Protein AF-A0A9D7CE54-F1 (afdb_monomer_lite)

Sequence (173 aa):
MVVRVLAENGDPVSGTVVSWTLASGAAGTLAASTSTTDAGGQASMELTAGTIASSITISASTGSLVGVTFTQTVTAGAASALAKFSGDGIAALVATGVQAVVRSVDAYGNPVPGVTVNWAVGANGGTLSATTSTSDAAGLARVTLTLGTTPGVYTVRATSGTFAPVIFSITAI

pLDDT: mean 94.47, std 6.55, range [55.56, 98.81]

Radius of gyration: 25.6 Å; chains: 1; bounding box: 52×21×74 Å

Foldseek 3Di:
DKDADADPVRQGDFFFKKAKDWPDDPFWDKPDRIFTAHNRRMTDIDIDTHQEFDKIKMWIDTDPDDIDIDIDTDDFDDFDAKAFDDQAPAEDAAQDKTKTKIFTHHPSRQGDWFFKKAKDKDDQDFDKPDRIFTQDPRRMTMIIGGHHNDFDWIKMWIDGDPHDIDIGIYTHD

Secondary structure (DSSP, 8-state):
-EEE-B-TTS-B--SPEEEEEEEE-TTEEES-SEEE--TTSEEE--EEE-SS-EEEEEEEE-TTSPPEEEEEEEPP-SEEEEEEEESSSEEE-TT-EEEEEEEEEETTS-B-TT-EEEEEE-TT--EES-SEEE--TTSEEEEEEEP-SS-EEEEEEEE-TTSPPEEEEEEE-

Structure (mmCIF, N/CA/C/O backbone):
data_AF-A0A9D7CE54-F1
#
_entry.id   AF-A0A9D7CE54-F1
#
loop_
_atom_site.group_PDB
_atom_site.id
_atom_site.type_symbol
_atom_site.label_atom_id
_atom_site.label_alt_id
_atom_site.label_comp_id
_atom_site.label_asym_id
_atom_site.label_entity_id
_atom_site.label_seq_id
_atom_site.pdbx_PDB_ins_code
_atom_site.Cartn_x
_atom_site.Cartn_y
_atom_site.Cartn_z
_atom_site.occupancy
_atom_site.B_iso_or_equiv
_atom_site.auth_seq_id
_atom_site.auth_comp_id
_atom_site.auth_asym_id
_atom_site.auth_atom_id
_atom_site.pdbx_PDB_model_num
ATOM 1 N N . MET A 1 1 ? -16.680 -3.687 20.070 1.00 92.00 1 MET A N 1
ATOM 2 C CA . MET A 1 1 ? -15.809 -3.612 21.268 1.00 92.00 1 MET A CA 1
ATOM 3 C C . MET A 1 1 ? -16.675 -3.644 22.516 1.00 92.00 1 MET A C 1
ATOM 5 O O . MET A 1 1 ? -17.825 -3.228 22.432 1.00 92.00 1 MET A O 1
ATOM 9 N N . VAL A 1 2 ? -16.167 -4.171 23.632 1.00 95.94 2 VAL A N 1
ATOM 10 C CA . VAL A 1 2 ? -16.936 -4.343 24.877 1.00 95.94 2 VAL A CA 1
ATOM 11 C C . VAL A 1 2 ? -16.048 -3.999 26.069 1.00 95.94 2 VAL A C 1
ATOM 13 O O . VAL A 1 2 ? -14.891 -4.414 26.107 1.00 95.94 2 VAL A O 1
ATOM 16 N N . VAL A 1 3 ? -16.590 -3.256 27.032 1.00 96.44 3 VAL A N 1
ATOM 17 C CA . VAL A 1 3 ? -15.989 -3.033 28.355 1.00 96.44 3 VAL A CA 1
ATOM 18 C C . VAL A 1 3 ? -16.899 -3.594 29.437 1.00 96.44 3 VAL A C 1
ATOM 20 O O . VAL A 1 3 ? -18.107 -3.701 29.234 1.00 96.44 3 VAL A O 1
ATOM 23 N N . ARG A 1 4 ? -16.329 -3.915 30.599 1.00 95.94 4 ARG A N 1
ATOM 24 C CA . ARG A 1 4 ? -17.081 -4.312 31.791 1.00 95.94 4 ARG A CA 1
ATOM 25 C C . ARG A 1 4 ? -16.745 -3.377 32.946 1.00 95.94 4 ARG A C 1
ATOM 27 O O . ARG A 1 4 ? -15.571 -3.165 33.232 1.00 95.94 4 ARG A O 1
ATOM 34 N N . VAL A 1 5 ? -17.771 -2.839 33.596 1.00 95.75 5 VAL A N 1
ATOM 35 C CA . VAL A 1 5 ? -17.654 -1.984 34.779 1.00 95.75 5 VAL A CA 1
ATOM 36 C C . VAL A 1 5 ? -17.935 -2.827 36.015 1.00 95.75 5 VAL A C 1
ATOM 38 O O . VAL A 1 5 ? -18.983 -3.469 36.114 1.00 95.75 5 VAL A O 1
ATOM 41 N N . LEU A 1 6 ? -16.981 -2.830 36.942 1.00 94.44 6 LEU A N 1
ATOM 42 C CA . LEU A 1 6 ? -17.064 -3.537 38.215 1.00 94.44 6 LEU A CA 1
ATOM 43 C C . LEU A 1 6 ? -16.978 -2.535 39.368 1.00 94.44 6 LEU A C 1
ATOM 45 O O . LEU A 1 6 ? -16.288 -1.520 39.262 1.00 94.44 6 LEU A O 1
ATOM 49 N N . ALA A 1 7 ? -17.666 -2.836 40.461 1.00 92.31 7 ALA A N 1
ATOM 50 C CA . ALA A 1 7 ? -17.486 -2.167 41.738 1.00 92.31 7 ALA A CA 1
ATOM 51 C C . ALA A 1 7 ? -16.177 -2.630 42.404 1.00 92.31 7 ALA A C 1
ATOM 53 O O . ALA A 1 7 ? -15.540 -3.590 41.966 1.00 92.31 7 ALA A O 1
ATOM 54 N N . GLU A 1 8 ? -15.779 -1.963 43.489 1.00 92.31 8 GLU A N 1
ATOM 55 C CA . GLU A 1 8 ? -14.555 -2.296 44.238 1.00 92.31 8 GLU A CA 1
ATOM 56 C C . GLU A 1 8 ? -14.553 -3.743 44.758 1.00 92.31 8 GLU A C 1
ATOM 58 O O . GLU A 1 8 ? -13.516 -4.399 44.785 1.00 92.31 8 GLU A O 1
ATOM 63 N N . ASN A 1 9 ? -15.729 -4.273 45.100 1.00 93.00 9 ASN A N 1
ATOM 64 C CA . ASN A 1 9 ? -15.909 -5.655 45.543 1.00 93.00 9 ASN A CA 1
ATOM 65 C C . ASN A 1 9 ? -15.936 -6.683 44.390 1.00 93.00 9 ASN A C 1
ATOM 67 O O . ASN A 1 9 ? -16.104 -7.874 44.644 1.00 93.00 9 ASN A O 1
ATOM 71 N N . GLY A 1 10 ? -15.772 -6.243 43.137 1.00 92.69 10 GLY A N 1
ATOM 72 C CA . GLY A 1 10 ? -15.781 -7.089 41.943 1.00 92.69 10 GLY A CA 1
ATOM 73 C C . GLY A 1 10 ? -17.166 -7.358 41.343 1.00 92.69 10 GLY A C 1
ATOM 74 O O . GLY A 1 10 ? -17.244 -8.031 40.311 1.00 92.69 10 GLY A O 1
ATOM 75 N N . ASP A 1 11 ? -18.243 -6.826 41.928 1.00 96.06 11 ASP A N 1
ATOM 76 C CA . ASP A 1 11 ? -19.601 -7.005 41.407 1.00 96.06 11 ASP A CA 1
ATOM 77 C C . ASP A 1 11 ? -19.840 -6.165 40.140 1.00 96.06 11 ASP A C 1
ATOM 79 O O . ASP A 1 11 ? -19.319 -5.054 40.022 1.00 96.06 11 ASP A O 1
ATOM 83 N N . PRO A 1 12 ? -20.638 -6.648 39.171 1.00 96.69 12 PRO A N 1
ATOM 84 C CA . PRO A 1 12 ? -20.975 -5.876 37.981 1.00 96.69 12 PRO A CA 1
ATOM 85 C C . PRO A 1 12 ? -21.848 -4.659 38.306 1.00 96.69 12 PRO A C 1
ATOM 87 O O . PRO A 1 12 ? -22.833 -4.761 39.034 1.00 96.69 12 PRO A O 1
ATOM 90 N N . VAL A 1 13 ? -21.534 -3.515 37.693 1.00 96.25 13 VAL A N 1
ATOM 91 C CA . VAL A 1 13 ? -22.327 -2.286 37.848 1.00 96.25 13 VAL A CA 1
ATOM 92 C C . VAL A 1 13 ? -23.202 -2.069 36.616 1.00 96.25 13 VAL A C 1
ATOM 94 O O . VAL A 1 13 ? -22.710 -1.710 35.545 1.00 96.25 13 VAL A O 1
ATOM 97 N N . SER A 1 14 ? -24.511 -2.255 36.773 1.00 97.19 14 SER A N 1
ATOM 98 C CA . SER A 1 14 ? -25.523 -2.014 35.734 1.00 97.19 14 SER A CA 1
ATOM 99 C C . SER A 1 14 ? -25.945 -0.542 35.671 1.00 97.19 14 SER A C 1
ATOM 101 O O . SER A 1 14 ? -25.891 0.170 36.672 1.00 97.19 14 SER A O 1
ATOM 103 N N . GLY A 1 15 ? -26.423 -0.082 34.512 1.00 95.88 15 GLY A N 1
ATOM 104 C CA . GLY A 1 15 ? -27.008 1.257 34.353 1.00 95.88 15 GLY A CA 1
ATOM 105 C C . GLY A 1 15 ? -25.995 2.407 34.286 1.00 95.88 15 GLY A C 1
ATOM 106 O O . GLY A 1 15 ? -26.388 3.571 34.265 1.00 95.88 15 GLY A O 1
ATOM 107 N N . THR A 1 16 ? -24.698 2.106 34.230 1.00 96.19 16 THR A N 1
ATOM 108 C CA . THR A 1 16 ? -23.628 3.105 34.145 1.00 96.19 16 THR A CA 1
ATOM 109 C C . THR A 1 16 ? -23.395 3.518 32.694 1.00 96.19 16 THR A C 1
ATOM 111 O O . THR A 1 16 ? -23.262 2.667 31.817 1.00 96.19 16 THR A O 1
ATOM 114 N N . VAL A 1 17 ? -23.319 4.825 32.428 1.00 97.50 17 VAL A N 1
ATOM 115 C CA . VAL A 1 17 ? -23.005 5.348 31.089 1.00 97.50 17 VAL A CA 1
ATOM 116 C C . VAL A 1 17 ? -21.502 5.269 30.842 1.00 97.50 17 VAL A C 1
ATOM 118 O O . VAL A 1 17 ? -20.704 5.835 31.591 1.00 97.50 17 VAL A O 1
ATOM 121 N N . VAL A 1 18 ? -21.124 4.596 29.761 1.00 97.75 18 VAL A N 1
ATOM 122 C CA . VAL A 1 18 ? -19.765 4.582 29.219 1.00 97.75 18 VAL A CA 1
ATOM 123 C C . VAL A 1 18 ? -19.710 5.525 28.026 1.00 97.75 18 VAL A C 1
ATOM 125 O O . VAL A 1 18 ? -20.514 5.407 27.101 1.00 97.75 18 VAL A O 1
ATOM 128 N N . SER A 1 19 ? -18.755 6.449 28.053 1.00 96.38 19 SER A N 1
ATOM 129 C CA . SER A 1 19 ? -18.436 7.366 26.963 1.00 96.38 19 SER A CA 1
ATOM 130 C C . SER A 1 19 ? -17.356 6.767 26.074 1.00 96.38 19 SER A C 1
ATOM 132 O O . SER A 1 19 ? -16.342 6.277 26.571 1.00 96.38 19 SER A O 1
ATOM 134 N N . TRP A 1 20 ? -17.556 6.851 24.763 1.00 95.62 20 TRP A N 1
ATOM 135 C CA . TRP A 1 20 ? -16.644 6.350 23.743 1.00 95.62 20 TRP A CA 1
ATOM 136 C C . TRP A 1 20 ? -16.126 7.512 22.910 1.00 95.62 20 TRP A C 1
ATOM 138 O O . TRP A 1 20 ? -16.905 8.305 22.379 1.00 95.62 20 TRP A O 1
ATOM 148 N N . THR A 1 21 ? -14.809 7.617 22.775 1.00 92.44 21 THR A N 1
ATOM 149 C CA . THR A 1 21 ? -14.180 8.665 21.970 1.00 92.44 21 THR A CA 1
ATOM 150 C C . THR A 1 21 ? -13.225 8.070 20.952 1.00 92.44 21 THR A C 1
ATOM 152 O O . THR A 1 21 ? -12.456 7.156 21.240 1.00 92.44 21 THR A O 1
ATOM 155 N N . LEU A 1 22 ? -13.284 8.600 19.734 1.00 89.38 22 LEU A N 1
ATOM 156 C CA . LEU A 1 22 ? -12.358 8.273 18.660 1.00 89.38 22 LEU A CA 1
ATOM 157 C C . LEU A 1 22 ? -11.180 9.251 18.743 1.00 89.38 22 LEU A C 1
ATOM 159 O O . LEU A 1 22 ? -11.352 10.441 18.493 1.00 89.38 22 LEU A O 1
ATOM 163 N N . ALA A 1 23 ? -10.000 8.776 19.141 1.00 73.56 23 ALA A N 1
ATOM 164 C CA . ALA A 1 23 ? -8.878 9.653 19.480 1.00 73.56 23 ALA A CA 1
ATOM 165 C C . ALA A 1 23 ? -8.113 10.189 18.253 1.00 73.56 23 ALA A C 1
ATOM 167 O O . ALA A 1 23 ? -7.393 11.174 18.378 1.00 73.56 23 ALA A O 1
ATOM 168 N N . SER A 1 24 ? -8.240 9.567 17.074 1.00 64.12 24 SER A N 1
ATOM 169 C CA . SER A 1 24 ? -7.751 10.101 15.788 1.00 64.12 24 SER A CA 1
ATOM 170 C C . SER A 1 24 ? -8.105 9.185 14.606 1.00 64.12 24 SER A C 1
ATOM 172 O O . SER A 1 24 ? -8.321 7.986 14.784 1.00 64.12 24 SER A O 1
ATOM 174 N N . GLY A 1 25 ? -8.103 9.770 13.400 1.00 55.56 25 GLY A N 1
ATOM 175 C CA . GLY A 1 25 ? -8.098 9.072 12.109 1.00 55.56 25 GLY A CA 1
ATOM 176 C C . GLY A 1 25 ? -9.414 9.187 11.338 1.00 55.56 25 GLY A C 1
ATOM 177 O O . GLY A 1 25 ? -10.475 8.861 11.858 1.00 55.56 25 GLY A O 1
ATOM 178 N N . ALA A 1 26 ? -9.350 9.597 10.067 1.00 56.62 26 ALA A N 1
ATOM 179 C CA . ALA A 1 26 ? -10.476 9.643 9.119 1.00 56.62 26 ALA A CA 1
ATOM 180 C C . ALA A 1 26 ? -10.986 8.240 8.700 1.00 56.62 26 ALA A C 1
ATOM 182 O O . ALA A 1 26 ? -11.443 8.035 7.579 1.00 56.62 26 ALA A O 1
ATOM 183 N N . ALA A 1 27 ? -10.854 7.253 9.584 1.00 67.12 27 ALA A N 1
ATOM 184 C CA . ALA A 1 27 ? -10.903 5.836 9.261 1.00 67.12 27 ALA A CA 1
ATOM 185 C C . ALA A 1 27 ? -12.035 5.092 9.978 1.00 67.12 27 ALA A C 1
ATOM 187 O O . ALA A 1 27 ? -12.069 3.868 9.946 1.00 67.12 27 ALA A O 1
ATOM 188 N N . GLY A 1 28 ? -12.995 5.778 10.597 1.00 81.06 28 GLY A N 1
ATOM 189 C CA . GLY A 1 28 ? -14.183 5.096 11.100 1.00 81.06 28 GLY A CA 1
ATOM 190 C C . GLY A 1 28 ? -15.207 5.993 11.773 1.00 81.06 28 GLY A C 1
ATOM 191 O O . GLY A 1 28 ? -14.977 7.176 12.007 1.00 81.06 28 GLY A O 1
ATOM 192 N N . THR A 1 29 ? -16.367 5.419 12.068 1.00 90.25 29 THR A N 1
ATOM 193 C CA . THR A 1 29 ? -17.474 6.080 12.766 1.00 90.25 29 THR A CA 1
ATOM 194 C C . THR A 1 29 ? -18.000 5.151 13.851 1.00 90.25 29 THR A C 1
ATOM 196 O O . THR A 1 29 ? -18.246 3.971 13.598 1.00 90.25 29 THR A O 1
ATOM 199 N N . LEU A 1 30 ? -18.136 5.673 15.071 1.00 92.69 30 LEU A N 1
ATOM 200 C CA . LEU A 1 30 ? -18.781 4.953 16.167 1.00 92.69 30 LEU A CA 1
ATOM 201 C C . LEU A 1 30 ? -20.299 5.007 15.978 1.00 92.69 30 LEU A C 1
ATOM 203 O O . LEU A 1 30 ? -20.828 6.058 15.619 1.00 92.69 30 LEU A O 1
ATOM 207 N N . ALA A 1 31 ? -20.995 3.902 16.248 1.00 94.81 31 ALA A N 1
ATOM 208 C CA . ALA A 1 31 ? -22.455 3.848 16.140 1.00 94.81 31 ALA A CA 1
ATOM 209 C C . ALA A 1 31 ? -23.156 4.839 17.092 1.00 94.81 31 ALA A C 1
ATOM 211 O O . ALA A 1 31 ? -24.213 5.374 16.767 1.00 94.81 31 ALA A O 1
ATOM 212 N N . ALA A 1 32 ? -22.543 5.114 18.246 1.00 93.50 32 ALA A N 1
ATOM 213 C CA . ALA A 1 32 ? -22.916 6.191 19.156 1.00 93.50 32 ALA A CA 1
ATOM 214 C C . ALA A 1 32 ? -21.688 6.672 19.953 1.00 93.50 32 ALA A C 1
ATOM 216 O O . ALA A 1 32 ? -20.642 6.026 19.969 1.00 93.50 32 ALA A O 1
ATOM 217 N N . SER A 1 33 ? -21.802 7.812 20.635 1.00 93.44 33 SER A N 1
ATOM 218 C CA . SER A 1 33 ? -20.753 8.320 21.534 1.00 93.44 33 SER A CA 1
ATOM 219 C C . SER A 1 33 ? -20.854 7.763 22.956 1.00 93.44 33 SER A C 1
ATOM 221 O O . SER A 1 33 ? -19.946 7.962 23.761 1.00 93.44 33 SER A O 1
ATOM 223 N N . THR A 1 34 ? -21.941 7.062 23.286 1.00 96.44 34 THR A N 1
ATOM 224 C CA . THR A 1 34 ? -22.174 6.473 24.607 1.00 96.44 34 THR A CA 1
ATOM 225 C C . THR A 1 34 ? -22.908 5.137 24.505 1.00 96.44 34 THR A C 1
ATOM 227 O O . THR A 1 34 ? -23.589 4.854 23.521 1.00 96.44 34 THR A O 1
ATOM 230 N N . SER A 1 35 ? -22.777 4.311 25.542 1.00 97.75 35 SER A N 1
ATOM 231 C CA . SER A 1 35 ? -23.603 3.119 25.764 1.00 97.75 35 SER A CA 1
ATOM 232 C C . SER A 1 35 ? -23.773 2.878 27.263 1.00 97.75 35 SER A C 1
ATOM 234 O O . SER A 1 35 ? -22.867 3.190 28.035 1.00 97.75 35 SER A O 1
ATOM 236 N N . THR A 1 36 ? -24.880 2.271 27.680 1.00 97.75 36 THR A N 1
ATOM 237 C CA . THR A 1 36 ? -25.145 1.972 29.097 1.00 97.75 36 THR A CA 1
ATOM 238 C C . THR A 1 36 ? -24.812 0.518 29.424 1.00 97.75 36 THR A C 1
ATOM 240 O O . THR A 1 36 ? -25.054 -0.360 28.598 1.00 97.75 36 THR A O 1
ATOM 243 N N . THR A 1 37 ? -24.263 0.258 30.615 1.00 97.56 37 THR A N 1
ATOM 244 C CA . THR A 1 37 ? -23.959 -1.105 31.062 1.00 97.56 37 THR A CA 1
ATOM 245 C C . THR 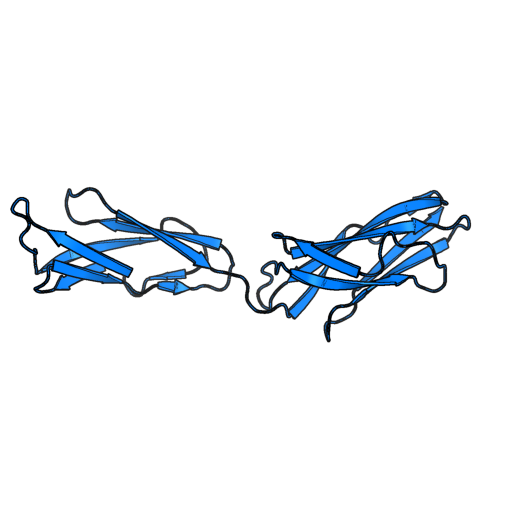A 1 37 ? -25.218 -1.933 31.323 1.00 97.56 37 THR A C 1
ATOM 247 O O . THR A 1 37 ? -26.183 -1.450 31.922 1.00 97.56 37 THR A O 1
ATOM 250 N N . ASP A 1 38 ? -25.191 -3.193 30.894 1.00 97.31 38 ASP A N 1
ATOM 251 C CA . ASP A 1 38 ? -26.227 -4.189 31.170 1.00 97.31 38 ASP A CA 1
ATOM 252 C C . ASP A 1 38 ? -26.128 -4.778 32.595 1.00 97.31 38 ASP A C 1
ATOM 254 O O . ASP A 1 38 ? -25.276 -4.389 33.398 1.00 97.31 38 ASP A O 1
ATOM 258 N N . ALA A 1 39 ? -26.983 -5.759 32.911 1.00 97.06 39 ALA A N 1
ATOM 259 C CA . ALA A 1 39 ? -26.991 -6.449 34.207 1.00 97.06 39 ALA A CA 1
ATOM 260 C C . ALA A 1 39 ? -25.674 -7.195 34.525 1.00 97.06 39 ALA A C 1
ATOM 262 O O . ALA A 1 39 ? -25.375 -7.454 35.688 1.00 97.06 39 ALA A O 1
ATOM 263 N N . GLY A 1 40 ? -24.874 -7.531 33.508 1.00 96.81 40 GLY A N 1
ATOM 264 C CA . GLY A 1 40 ? -23.534 -8.105 33.647 1.00 96.81 40 GLY A CA 1
ATOM 265 C C . GLY A 1 40 ? -22.426 -7.054 33.788 1.00 96.81 40 GLY A C 1
ATOM 266 O O . GLY A 1 40 ? -21.243 -7.416 33.865 1.00 96.81 40 GLY A O 1
ATOM 267 N N . GLY A 1 41 ? -22.789 -5.769 33.832 1.00 96.75 41 GLY A N 1
ATOM 268 C CA . GLY A 1 41 ? -21.879 -4.632 33.874 1.00 96.75 41 GLY A CA 1
ATOM 269 C C . GLY A 1 41 ? -21.230 -4.332 32.526 1.00 96.75 41 GLY A C 1
ATOM 270 O O . GLY A 1 41 ? -20.236 -3.610 32.493 1.00 96.75 41 GLY A O 1
ATOM 271 N N . GLN A 1 42 ? -21.722 -4.897 31.419 1.00 97.88 42 GLN A N 1
ATOM 272 C CA . GLN A 1 42 ? -21.091 -4.773 30.108 1.00 97.88 42 GLN A CA 1
ATOM 273 C C . GLN A 1 42 ? -21.702 -3.647 29.285 1.00 97.88 42 GLN A C 1
ATOM 275 O O . GLN A 1 42 ? -22.916 -3.527 29.168 1.00 97.88 42 GLN A O 1
ATOM 280 N N . ALA A 1 43 ? -20.841 -2.847 28.671 1.00 97.62 43 ALA A N 1
ATOM 281 C CA . ALA A 1 43 ? -21.200 -1.817 27.711 1.00 97.62 43 ALA A CA 1
ATOM 282 C C . ALA A 1 43 ? -20.477 -2.110 26.395 1.00 97.62 43 ALA A C 1
ATOM 284 O O . ALA A 1 43 ? -19.282 -2.420 26.390 1.00 97.62 43 ALA A O 1
ATOM 285 N N . SER A 1 44 ? -21.194 -2.027 25.277 1.00 96.56 44 SER A N 1
ATOM 286 C CA . SER A 1 44 ? -20.660 -2.363 23.958 1.00 96.56 44 SER A CA 1
ATOM 287 C C . SER A 1 44 ? -20.783 -1.201 22.982 1.00 96.56 44 SER A C 1
ATOM 289 O O . SER A 1 44 ? -21.682 -0.369 23.083 1.00 96.56 44 SER A O 1
ATOM 291 N N . MET A 1 45 ? -19.848 -1.155 22.038 1.00 96.00 45 MET A N 1
ATOM 292 C CA . MET A 1 45 ? -19.827 -0.170 20.967 1.00 96.00 45 MET A CA 1
ATOM 293 C C . MET A 1 45 ? -19.432 -0.816 19.644 1.00 96.00 45 MET A C 1
ATOM 295 O O . MET A 1 45 ? -18.513 -1.642 19.575 1.00 96.00 45 MET A O 1
ATOM 299 N N . GLU A 1 46 ? -20.116 -0.415 18.582 1.00 95.12 46 GLU A N 1
ATOM 300 C CA . GLU A 1 46 ? -19.792 -0.800 17.217 1.00 95.12 46 GLU A CA 1
ATOM 301 C C . GLU A 1 46 ? -19.000 0.315 16.526 1.00 95.12 46 GLU A C 1
ATOM 303 O O . GLU A 1 46 ? -19.291 1.503 16.679 1.00 95.12 46 GLU A O 1
ATOM 308 N N . LEU A 1 47 ? -17.975 -0.085 15.774 1.00 92.38 47 LEU A N 1
ATOM 309 C CA . LEU A 1 47 ? -17.174 0.791 14.929 1.00 92.38 47 LEU A CA 1
ATOM 310 C C . LEU A 1 47 ? -17.390 0.366 13.483 1.00 92.38 47 LEU A C 1
ATOM 312 O O . LEU A 1 47 ? -17.043 -0.753 13.112 1.00 92.38 47 LEU A O 1
ATOM 316 N N . THR A 1 48 ? -17.890 1.282 12.664 1.00 91.75 48 THR A N 1
ATOM 317 C CA . THR A 1 48 ? -17.855 1.133 11.210 1.00 91.75 48 THR A CA 1
ATOM 318 C C . THR A 1 48 ? -16.500 1.619 10.712 1.00 91.75 48 THR A C 1
ATOM 320 O O . THR A 1 48 ? -16.130 2.767 10.963 1.00 91.75 48 THR A O 1
ATOM 323 N N . ALA A 1 49 ? -15.748 0.751 10.032 1.00 88.38 49 ALA A N 1
ATOM 324 C CA . ALA A 1 49 ? -14.487 1.131 9.402 1.00 88.38 49 ALA A CA 1
ATOM 325 C C . ALA A 1 49 ? -14.735 2.092 8.227 1.00 88.38 49 ALA A C 1
ATOM 327 O O . ALA A 1 49 ? -15.691 1.945 7.469 1.00 88.38 49 ALA A O 1
ATOM 328 N N . GLY A 1 50 ? -13.865 3.083 8.092 1.00 88.25 50 GLY A N 1
ATOM 329 C CA . GLY A 1 50 ? -13.818 4.014 6.975 1.00 88.25 50 GLY A CA 1
ATOM 330 C C . GLY A 1 50 ? -12.998 3.460 5.814 1.00 88.25 50 GLY A C 1
ATOM 331 O O . GLY A 1 50 ? -12.561 2.312 5.818 1.00 88.25 50 GLY A O 1
ATOM 332 N N . THR A 1 51 ? -12.771 4.304 4.812 1.00 89.44 51 THR A N 1
ATOM 333 C CA . THR A 1 51 ? -12.113 3.903 3.560 1.00 89.44 51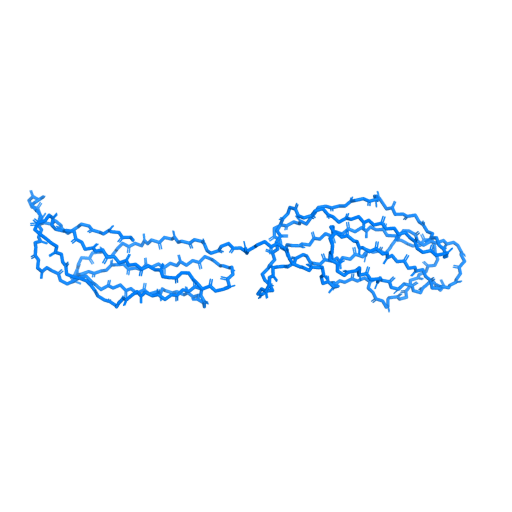 THR A CA 1
ATOM 334 C C . THR A 1 51 ? -10.615 4.171 3.538 1.00 89.44 51 THR A C 1
ATOM 336 O O . THR A 1 51 ? -9.971 3.806 2.565 1.00 89.44 51 THR A O 1
ATOM 339 N N . ILE A 1 52 ? -10.052 4.829 4.554 1.00 88.88 52 ILE A N 1
ATOM 340 C CA . ILE A 1 52 ? -8.620 5.134 4.623 1.00 88.88 52 ILE A CA 1
ATOM 341 C C . ILE A 1 52 ? -7.932 4.116 5.525 1.00 88.88 52 ILE A C 1
ATOM 343 O O . ILE A 1 52 ? -8.290 3.979 6.694 1.00 88.88 52 ILE A O 1
ATOM 347 N N . ALA A 1 53 ? -6.926 3.428 4.990 1.00 87.81 53 ALA A N 1
ATOM 348 C CA . ALA A 1 53 ? -6.122 2.488 5.754 1.00 87.81 53 ALA A CA 1
ATOM 349 C C . ALA A 1 53 ? -5.308 3.239 6.820 1.00 87.81 53 ALA A C 1
ATOM 351 O O . ALA A 1 53 ? -4.428 4.044 6.502 1.00 87.81 53 ALA A O 1
ATOM 352 N N . SER A 1 54 ? -5.603 2.988 8.095 1.00 87.62 54 SER A N 1
ATOM 353 C CA . SER A 1 54 ? -4.896 3.585 9.228 1.00 87.62 54 SER A CA 1
ATOM 354 C C . SER A 1 54 ? -5.096 2.781 10.513 1.00 87.62 54 SER A C 1
ATOM 356 O O . SER A 1 54 ? -5.977 1.925 10.612 1.00 87.62 54 SER A O 1
ATOM 358 N N . SER A 1 55 ? -4.294 3.092 11.533 1.00 88.19 55 SER A N 1
ATOM 359 C CA . SER A 1 55 ? -4.604 2.695 12.908 1.00 88.19 55 SER A CA 1
ATOM 360 C C . SER A 1 55 ? -5.641 3.647 13.505 1.00 88.19 55 SER A C 1
ATOM 362 O O . SER A 1 55 ? -5.651 4.837 13.182 1.00 88.19 55 SER A O 1
ATOM 364 N N . ILE A 1 56 ? -6.508 3.118 14.359 1.00 89.25 56 ILE A N 1
ATOM 365 C CA . ILE A 1 56 ? -7.561 3.831 15.074 1.00 89.25 56 ILE A CA 1
ATOM 366 C C . ILE A 1 56 ? -7.429 3.495 16.549 1.00 89.25 56 ILE A C 1
ATOM 368 O O . ILE A 1 56 ? -7.366 2.321 16.914 1.00 89.25 56 ILE A O 1
ATOM 372 N N . THR A 1 57 ? -7.476 4.524 17.389 1.00 91.38 57 THR A N 1
ATOM 373 C CA . THR A 1 57 ? -7.565 4.360 18.840 1.00 91.38 57 THR A CA 1
ATOM 374 C C . THR A 1 57 ? -8.929 4.833 19.322 1.00 91.38 57 THR A C 1
ATOM 376 O O . THR A 1 57 ? -9.329 5.968 19.051 1.00 91.38 57 THR A O 1
ATOM 379 N N . ILE A 1 58 ? -9.629 3.968 20.051 1.00 92.62 58 ILE A N 1
ATOM 380 C CA . ILE A 1 58 ? -10.898 4.268 20.709 1.00 92.62 58 ILE A CA 1
ATOM 381 C C . ILE A 1 58 ? -10.670 4.235 22.212 1.00 92.62 58 ILE A C 1
ATOM 383 O O . ILE A 1 58 ? -10.110 3.267 22.719 1.00 92.62 58 ILE A O 1
ATOM 387 N N . SER A 1 59 ? -11.125 5.258 22.922 1.00 93.44 59 SER A N 1
ATOM 388 C CA . SER A 1 59 ? -11.106 5.287 24.382 1.00 93.44 59 SER A CA 1
ATOM 389 C C . SER A 1 59 ? -12.510 5.069 24.925 1.00 93.44 59 SER A C 1
ATOM 391 O O . SER A 1 59 ? -13.471 5.629 24.401 1.00 93.44 59 SER A O 1
ATOM 393 N N . ALA A 1 60 ? -12.617 4.280 25.988 1.00 95.81 60 ALA A N 1
ATOM 394 C CA . ALA A 1 60 ? -13.836 4.083 26.755 1.00 95.81 60 ALA A CA 1
ATOM 395 C C . ALA A 1 60 ? -13.609 4.575 28.183 1.00 95.81 60 ALA A C 1
ATOM 397 O O . ALA A 1 60 ? -12.635 4.178 28.827 1.00 95.81 60 ALA A O 1
ATOM 398 N N . SER A 1 61 ? -14.491 5.428 28.688 1.00 95.38 61 SER A N 1
ATOM 399 C CA . SER A 1 61 ? -14.390 5.963 30.045 1.00 95.38 61 SER A CA 1
ATOM 400 C C . SER A 1 61 ? -15.752 6.080 30.709 1.00 95.38 61 SER A C 1
ATOM 402 O O . SER A 1 61 ? -16.785 6.208 30.053 1.00 95.38 61 SER A O 1
ATOM 404 N N . THR A 1 62 ? -15.760 6.030 32.037 1.00 95.75 62 THR A N 1
ATOM 405 C CA . THR A 1 62 ? -16.967 6.277 32.822 1.00 95.75 62 THR A CA 1
ATOM 406 C C . THR A 1 62 ? -16.616 6.917 34.160 1.00 95.75 62 THR A C 1
ATOM 408 O O . THR A 1 62 ? -15.703 6.468 34.856 1.00 95.75 62 THR A O 1
ATOM 411 N N . GLY A 1 63 ? -17.316 8.003 34.500 1.00 89.88 63 GLY A N 1
ATOM 412 C CA . GLY A 1 63 ? -17.080 8.770 35.724 1.00 89.88 63 GLY A CA 1
ATOM 413 C C . GLY A 1 63 ? -15.605 9.133 35.925 1.00 89.88 63 GLY A C 1
ATOM 414 O O . GLY A 1 63 ? -14.957 9.666 35.026 1.00 89.88 63 GLY A O 1
ATOM 415 N N . SER A 1 64 ? -15.084 8.828 37.115 1.00 87.19 64 SER A N 1
ATOM 416 C CA . SER A 1 64 ? -13.683 9.055 37.500 1.00 87.19 64 SER A CA 1
ATOM 417 C C . SER A 1 64 ? -12.787 7.823 37.324 1.00 87.19 64 SER A C 1
ATOM 419 O O . SER A 1 64 ? -11.642 7.843 37.773 1.00 87.19 64 SER A O 1
ATOM 421 N N . LEU A 1 65 ? -13.289 6.743 36.712 1.00 90.56 65 LEU A N 1
ATOM 422 C CA . LEU A 1 65 ? -12.474 5.558 36.460 1.00 90.56 65 LEU A CA 1
ATOM 423 C C . LEU A 1 65 ? -11.408 5.853 35.403 1.00 90.56 65 LEU A C 1
ATOM 425 O O . LEU A 1 65 ? -11.620 6.632 34.469 1.00 90.56 65 LEU A O 1
ATOM 429 N N . VAL A 1 66 ? -10.269 5.172 35.525 1.00 88.25 66 VAL A N 1
ATOM 430 C CA . VAL A 1 66 ? -9.249 5.166 34.475 1.00 88.25 66 VAL A CA 1
ATOM 431 C C . VAL A 1 66 ? -9.858 4.546 33.219 1.00 88.25 66 VAL A C 1
ATOM 433 O O . VAL A 1 66 ? -10.372 3.428 33.252 1.00 88.25 66 VAL A O 1
ATOM 436 N N . GLY A 1 67 ? -9.828 5.293 32.116 1.00 90.31 67 GLY A N 1
ATOM 437 C CA . GLY A 1 67 ? -10.334 4.816 30.835 1.00 90.31 67 GLY A CA 1
ATOM 438 C C . GLY A 1 67 ? -9.473 3.697 30.253 1.00 90.31 67 GLY A C 1
ATOM 439 O O . GLY A 1 67 ? -8.280 3.593 30.535 1.00 90.31 67 GLY A O 1
ATOM 440 N N . VAL A 1 68 ? -10.079 2.883 29.395 1.00 94.31 68 VAL A N 1
ATOM 441 C CA . VAL A 1 68 ? -9.385 1.845 28.625 1.00 94.31 68 VAL A CA 1
ATOM 442 C C . VAL A 1 68 ? -9.331 2.231 27.156 1.00 94.31 68 VAL A C 1
ATOM 444 O O . VAL A 1 68 ? -10.195 2.962 26.668 1.00 94.31 68 VAL A O 1
ATOM 447 N N . THR A 1 69 ? -8.324 1.735 26.443 1.00 92.94 69 THR A N 1
ATOM 448 C CA . THR A 1 69 ? -8.160 1.983 25.011 1.00 92.94 69 THR A CA 1
ATOM 449 C C . THR A 1 69 ? -8.248 0.694 24.208 1.00 92.94 69 THR A C 1
ATOM 451 O O . THR A 1 69 ? -7.802 -0.371 24.630 1.00 92.94 69 THR A O 1
ATOM 454 N N . PHE A 1 70 ? -8.819 0.814 23.017 1.00 92.19 70 PHE A N 1
ATOM 455 C CA . PHE A 1 70 ? -8.873 -0.214 21.991 1.00 92.19 70 PHE A CA 1
ATOM 456 C C . PHE A 1 70 ? -8.127 0.295 20.767 1.00 92.19 70 PHE A C 1
ATOM 458 O O . PHE A 1 70 ? -8.326 1.441 20.358 1.00 92.19 70 PHE A O 1
ATOM 465 N N . THR A 1 71 ? -7.300 -0.553 20.163 1.00 90.88 71 THR A N 1
ATOM 466 C CA . THR A 1 71 ? -6.648 -0.261 18.887 1.00 90.88 71 THR A CA 1
ATOM 467 C C . THR A 1 71 ? -7.233 -1.145 17.798 1.00 90.88 71 THR A C 1
ATOM 469 O O . THR A 1 71 ? -7.330 -2.358 17.950 1.00 90.88 71 THR A O 1
ATOM 472 N N . GLN A 1 72 ? -7.635 -0.530 16.691 1.00 89.00 72 GLN A N 1
ATOM 473 C CA . GLN A 1 72 ? -8.126 -1.213 15.498 1.00 89.00 72 GLN A CA 1
ATOM 474 C C . GLN A 1 72 ? -7.294 -0.767 14.300 1.00 89.00 72 GLN A C 1
ATOM 476 O O . GLN A 1 72 ? -6.831 0.368 14.245 1.00 89.00 72 GLN A O 1
ATOM 481 N N . THR A 1 73 ? -7.099 -1.645 13.321 1.00 88.38 73 THR A N 1
ATOM 482 C CA . THR A 1 73 ? -6.408 -1.296 12.074 1.00 88.38 73 THR A CA 1
ATOM 483 C C . THR A 1 73 ? -7.361 -1.464 10.906 1.00 88.38 73 THR A C 1
ATOM 485 O O . THR A 1 73 ? -7.866 -2.558 10.663 1.00 88.38 73 THR A O 1
ATOM 488 N N . VAL A 1 74 ? -7.586 -0.376 10.173 1.00 88.31 74 VAL A N 1
ATOM 489 C CA . VAL A 1 74 ? -8.225 -0.417 8.859 1.00 88.31 74 VAL A CA 1
ATOM 490 C C . VAL A 1 74 ? -7.146 -0.760 7.849 1.00 88.31 74 VAL A C 1
ATOM 492 O O . VAL A 1 74 ? -6.127 -0.076 7.752 1.00 88.31 74 VAL A O 1
ATOM 495 N N . THR A 1 75 ? -7.352 -1.857 7.132 1.00 90.06 75 THR A N 1
ATOM 496 C CA . THR A 1 75 ? -6.429 -2.334 6.103 1.00 90.06 75 THR A CA 1
ATOM 497 C C . THR A 1 75 ? -6.912 -1.893 4.730 1.00 90.06 75 THR A C 1
ATOM 499 O O . THR A 1 75 ? -8.090 -1.590 4.543 1.00 90.06 75 THR A O 1
ATOM 502 N N . ALA A 1 76 ? -5.989 -1.818 3.773 1.00 93.56 76 ALA A N 1
ATOM 503 C CA . ALA A 1 76 ? -6.356 -1.554 2.391 1.00 93.56 76 ALA A CA 1
ATOM 504 C C . ALA A 1 76 ? -7.238 -2.687 1.847 1.00 93.56 76 ALA A C 1
ATOM 506 O O . ALA A 1 76 ? -7.084 -3.852 2.225 1.00 93.56 76 ALA A O 1
ATOM 507 N N . GLY A 1 77 ? -8.144 -2.338 0.937 1.00 94.12 77 GLY A N 1
ATOM 508 C CA . GLY A 1 77 ? -8.903 -3.314 0.171 1.00 94.12 77 GLY A CA 1
ATOM 509 C C . GLY A 1 77 ? -8.033 -4.055 -0.849 1.00 94.12 77 GLY A C 1
ATOM 510 O O . GLY A 1 77 ? -6.805 -3.944 -0.882 1.00 94.12 77 GLY A O 1
ATOM 511 N N . ALA A 1 78 ? -8.687 -4.809 -1.733 1.00 95.94 78 ALA A N 1
ATOM 512 C CA . ALA A 1 78 ? -8.002 -5.443 -2.853 1.00 95.94 78 ALA A CA 1
ATOM 513 C C . ALA A 1 78 ? -7.361 -4.388 -3.772 1.00 95.94 78 ALA A C 1
ATOM 515 O O . ALA A 1 78 ? -7.966 -3.354 -4.070 1.00 95.94 78 ALA A O 1
ATOM 516 N N . ALA A 1 79 ? -6.148 -4.672 -4.253 1.00 97.69 79 ALA A N 1
ATOM 517 C CA . ALA A 1 79 ? -5.489 -3.823 -5.237 1.00 97.69 79 ALA A CA 1
ATOM 518 C C . ALA A 1 79 ? -6.347 -3.688 -6.499 1.00 97.69 79 ALA A C 1
ATOM 520 O O . ALA A 1 79 ? -6.912 -4.664 -6.991 1.00 97.69 79 ALA A O 1
ATOM 521 N N . SER A 1 80 ? -6.413 -2.468 -7.022 1.00 97.94 80 SER A N 1
ATOM 522 C CA . SER A 1 80 ? -7.228 -2.123 -8.189 1.00 97.94 80 SER A CA 1
ATOM 523 C C . SER A 1 80 ? -6.429 -1.432 -9.293 1.00 97.94 80 SER A C 1
ATOM 525 O O . SER A 1 80 ? -6.846 -1.448 -10.452 1.00 97.94 80 SER A O 1
ATOM 527 N N . ALA A 1 81 ? -5.277 -0.842 -8.957 1.00 98.44 81 ALA A N 1
ATOM 528 C CA . ALA A 1 81 ? -4.460 -0.107 -9.909 1.00 98.44 81 ALA A CA 1
ATOM 529 C C . ALA A 1 81 ? -2.975 -0.076 -9.524 1.00 98.44 81 ALA A C 1
ATOM 531 O O . ALA A 1 81 ? -2.599 -0.167 -8.352 1.00 98.44 81 ALA A O 1
ATOM 532 N N . LEU A 1 82 ? -2.138 0.139 -10.541 1.00 98.62 82 LEU A N 1
ATOM 533 C CA . LEU A 1 82 ? -0.779 0.647 -10.382 1.00 98.62 82 LEU A CA 1
ATOM 534 C C . LEU A 1 82 ? -0.773 2.141 -10.707 1.00 98.62 82 LEU A C 1
ATOM 536 O O . LEU A 1 82 ? -1.238 2.555 -11.767 1.00 98.62 82 LEU A O 1
ATOM 540 N N . ALA A 1 83 ? -0.199 2.941 -9.819 1.00 98.00 83 ALA A N 1
ATOM 541 C CA . ALA A 1 83 ? 0.068 4.352 -10.035 1.00 98.00 83 ALA A CA 1
ATOM 542 C C . ALA A 1 83 ? 1.569 4.571 -10.241 1.00 98.00 83 ALA A C 1
ATOM 544 O O . ALA A 1 83 ? 2.408 3.951 -9.585 1.00 98.00 83 ALA A O 1
ATOM 545 N N . LYS A 1 84 ? 1.926 5.480 -11.144 1.00 97.69 84 LYS A N 1
ATOM 546 C CA . LYS A 1 84 ? 3.307 5.941 -11.303 1.00 97.69 84 LYS A CA 1
ATOM 547 C C . LYS A 1 84 ? 3.737 6.692 -10.038 1.00 97.69 84 LYS A C 1
ATOM 549 O O . LYS A 1 84 ? 3.005 7.568 -9.589 1.00 97.69 84 LYS A O 1
ATOM 554 N N . PHE A 1 85 ? 4.894 6.346 -9.468 1.00 98.12 85 PHE A N 1
ATOM 555 C CA . PHE A 1 85 ? 5.393 6.971 -8.239 1.00 98.12 85 PHE A CA 1
ATOM 556 C C . PHE A 1 85 ? 6.649 7.812 -8.488 1.00 98.12 85 PHE A C 1
ATOM 558 O O . PHE A 1 85 ? 6.672 8.990 -8.145 1.00 98.12 85 PHE A O 1
ATOM 565 N N . SER A 1 86 ? 7.680 7.242 -9.118 1.00 98.19 86 SER A N 1
ATOM 566 C CA . SER A 1 86 ? 8.909 7.970 -9.467 1.00 98.19 86 SER A CA 1
ATOM 567 C C . SER A 1 86 ? 9.699 7.279 -10.583 1.00 98.19 86 SER A C 1
ATOM 569 O O . SER A 1 86 ? 9.451 6.115 -10.895 1.00 98.19 86 SER A O 1
ATOM 571 N N . GLY A 1 87 ? 10.653 7.995 -11.188 1.00 96.00 87 GLY A N 1
ATOM 572 C CA . GLY A 1 87 ? 11.527 7.448 -12.237 1.00 96.00 87 GLY A CA 1
ATOM 573 C C . GLY A 1 87 ? 11.068 7.697 -13.676 1.00 96.00 87 GLY A C 1
ATOM 574 O O . GLY A 1 87 ? 11.633 7.122 -14.599 1.00 96.00 87 GLY A O 1
ATOM 575 N N . ASP A 1 88 ? 10.039 8.522 -13.879 1.00 97.69 88 ASP A N 1
ATOM 576 C CA . ASP A 1 88 ? 9.517 8.879 -15.202 1.00 97.69 88 ASP A CA 1
ATOM 577 C C . ASP A 1 88 ? 9.959 10.277 -15.629 1.00 97.69 88 ASP A C 1
ATOM 579 O O . ASP A 1 88 ? 10.074 11.172 -14.793 1.00 97.69 88 ASP A O 1
ATOM 583 N N . GLY A 1 89 ? 10.167 10.472 -16.930 1.00 96.00 89 GLY A N 1
ATOM 584 C CA . GLY A 1 89 ? 10.530 11.763 -17.514 1.00 96.00 89 GLY A CA 1
ATOM 585 C C . GLY A 1 89 ? 11.926 12.251 -17.123 1.00 96.00 89 GLY A C 1
ATOM 586 O O . GLY A 1 89 ? 12.220 13.435 -17.264 1.00 96.00 89 GLY A O 1
ATOM 587 N N . ILE A 1 90 ? 12.779 11.363 -16.608 1.00 95.81 90 ILE A N 1
ATOM 588 C CA . ILE A 1 90 ? 14.130 11.705 -16.156 1.00 95.81 90 ILE A CA 1
ATOM 589 C C . ILE A 1 90 ? 15.107 11.624 -17.331 1.00 95.81 90 ILE A C 1
ATOM 591 O O . ILE A 1 90 ? 14.999 10.731 -18.171 1.00 95.81 90 ILE A O 1
ATOM 595 N N . ALA A 1 91 ? 16.086 12.531 -17.357 1.00 97.00 91 ALA A N 1
ATOM 596 C CA . ALA A 1 91 ? 17.268 12.417 -18.201 1.00 97.00 91 ALA A CA 1
ATOM 597 C C . ALA A 1 91 ? 18.455 11.876 -17.390 1.00 97.00 91 ALA A C 1
ATOM 599 O O . ALA A 1 91 ? 18.699 12.330 -16.271 1.00 97.00 91 ALA A O 1
ATOM 600 N N . ALA A 1 92 ? 19.191 10.919 -17.944 1.00 96.94 92 ALA A N 1
ATOM 601 C CA . ALA A 1 92 ? 20.376 10.342 -17.317 1.00 96.94 92 ALA A CA 1
ATOM 602 C C . ALA A 1 92 ? 21.432 10.012 -18.372 1.00 96.94 92 ALA A C 1
ATOM 604 O O . ALA A 1 92 ? 21.106 9.834 -19.543 1.00 96.94 92 ALA A O 1
ATOM 605 N N . LEU A 1 93 ? 22.695 9.921 -17.959 1.00 98.00 93 LEU A N 1
ATOM 606 C CA . LEU A 1 93 ? 23.767 9.527 -18.868 1.00 98.00 93 LEU A CA 1
ATOM 607 C C . LEU A 1 93 ? 23.551 8.094 -19.363 1.00 98.00 93 LEU A C 1
ATOM 609 O O . LEU A 1 93 ? 23.067 7.229 -18.624 1.00 98.00 93 LEU A O 1
ATOM 613 N N . VAL A 1 94 ? 23.979 7.823 -20.591 1.00 97.00 94 VAL A N 1
ATOM 614 C CA . VAL A 1 94 ? 24.119 6.448 -21.095 1.00 97.00 94 VAL A CA 1
ATOM 615 C C . VAL A 1 94 ? 24.860 5.538 -20.099 1.00 97.00 94 VAL A C 1
ATOM 617 O O . VAL A 1 94 ? 25.677 5.994 -19.298 1.00 97.00 94 VAL A O 1
ATOM 620 N N . ALA A 1 95 ? 24.554 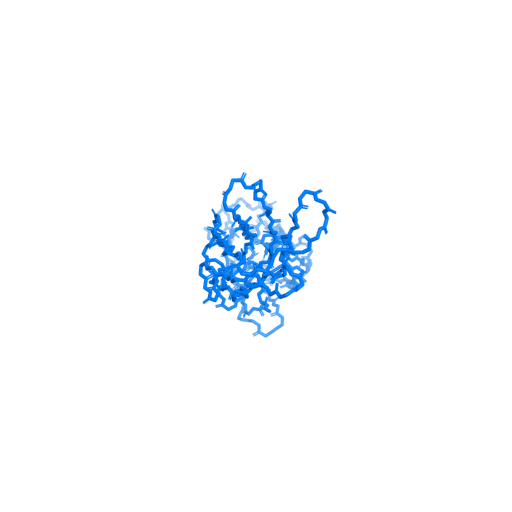4.237 -20.128 1.00 95.81 95 ALA A N 1
ATOM 621 C CA . ALA A 1 95 ? 25.089 3.224 -19.206 1.00 95.81 95 ALA A CA 1
ATOM 622 C C . ALA A 1 95 ? 24.818 3.466 -17.701 1.00 95.81 95 ALA A C 1
ATOM 624 O O . ALA A 1 95 ? 25.401 2.790 -16.852 1.00 95.81 95 ALA A O 1
ATOM 625 N N . THR A 1 96 ? 23.913 4.388 -17.350 1.00 97.25 96 THR A N 1
ATOM 626 C CA . THR A 1 96 ? 23.527 4.665 -15.957 1.00 97.25 96 THR A CA 1
ATOM 627 C C . THR A 1 96 ? 22.292 3.864 -15.547 1.00 97.25 96 THR A C 1
ATOM 629 O O . THR A 1 96 ? 21.383 3.633 -16.346 1.00 97.25 96 THR A O 1
ATOM 632 N N . GLY A 1 97 ? 22.245 3.445 -14.280 1.00 97.25 97 GLY A N 1
ATOM 633 C CA . GLY A 1 97 ? 21.064 2.835 -13.672 1.00 97.25 97 GLY A CA 1
ATOM 634 C C . GLY A 1 97 ? 20.056 3.884 -13.201 1.00 97.25 97 GLY A C 1
ATOM 635 O O . GLY A 1 97 ? 20.401 4.761 -12.412 1.00 97.25 97 GLY A O 1
ATOM 636 N N . VAL A 1 98 ? 18.802 3.767 -13.634 1.00 97.62 98 VAL A N 1
ATOM 637 C CA . VAL A 1 98 ? 17.683 4.620 -13.210 1.00 97.62 98 VAL A CA 1
ATOM 638 C C . VAL A 1 98 ? 16.593 3.752 -12.592 1.00 97.62 98 VAL A C 1
ATOM 640 O O . VAL A 1 98 ? 16.198 2.733 -13.156 1.00 97.62 98 VAL A O 1
ATOM 643 N N . GLN A 1 99 ? 16.106 4.135 -11.413 1.00 98.19 99 GLN A N 1
ATOM 644 C CA . GLN A 1 99 ? 15.047 3.399 -10.728 1.00 98.19 99 GLN A CA 1
ATOM 645 C C . GLN A 1 99 ? 13.666 3.862 -11.205 1.00 98.19 99 GLN A C 1
ATOM 647 O O . GLN A 1 99 ? 13.365 5.051 -11.145 1.00 98.19 99 GLN A O 1
ATOM 652 N N . ALA A 1 100 ? 12.823 2.913 -11.612 1.00 98.25 100 ALA A N 1
ATOM 653 C CA . ALA A 1 100 ? 11.399 3.111 -11.856 1.00 98.25 100 ALA A CA 1
ATOM 654 C C . ALA A 1 100 ? 10.591 2.531 -10.688 1.00 98.25 100 ALA A C 1
ATOM 656 O O . ALA A 1 100 ? 10.839 1.403 -10.249 1.00 98.25 100 ALA A O 1
ATOM 657 N N . VAL A 1 101 ? 9.624 3.299 -10.182 1.00 98.75 101 VAL A N 1
ATOM 658 C CA . VAL A 1 101 ? 8.805 2.921 -9.024 1.00 98.75 101 VAL A CA 1
ATOM 659 C C . VAL A 1 101 ? 7.329 3.124 -9.337 1.00 98.75 101 VAL A C 1
ATOM 661 O O . VAL A 1 101 ? 6.903 4.217 -9.723 1.00 98.75 101 VAL A O 1
ATOM 664 N N . VAL A 1 102 ? 6.537 2.075 -9.125 1.00 98.81 102 VAL A N 1
ATOM 665 C CA . VAL A 1 102 ? 5.070 2.141 -9.104 1.00 98.81 102 VAL A CA 1
ATOM 666 C C . VAL A 1 102 ? 4.560 1.965 -7.681 1.00 98.81 102 VAL A C 1
ATOM 668 O O . VAL A 1 102 ? 5.203 1.320 -6.852 1.00 98.81 102 VAL A O 1
ATOM 671 N N . ARG A 1 103 ? 3.372 2.500 -7.414 1.00 98.69 103 ARG A N 1
ATOM 672 C CA . ARG A 1 103 ? 2.614 2.257 -6.192 1.00 98.69 103 ARG A CA 1
ATOM 673 C C . ARG A 1 103 ? 1.358 1.456 -6.516 1.00 98.69 103 ARG A C 1
ATOM 675 O O . ARG A 1 103 ? 0.553 1.888 -7.333 1.00 98.69 103 ARG A O 1
ATOM 682 N N . SER A 1 104 ? 1.195 0.306 -5.879 1.00 98.50 104 SER A N 1
ATOM 683 C CA . SER A 1 104 ? -0.040 -0.473 -5.901 1.00 98.50 104 SER A CA 1
ATOM 684 C C . SER A 1 104 ? -1.050 0.130 -4.933 1.00 98.50 104 SER A C 1
ATOM 686 O O . SER A 1 104 ? -0.708 0.384 -3.773 1.00 98.50 104 SER A O 1
ATOM 688 N N . VAL A 1 105 ? -2.274 0.362 -5.408 1.00 98.12 105 VAL A N 1
ATOM 689 C CA . VAL A 1 105 ? -3.345 0.980 -4.620 1.00 98.12 105 VAL A CA 1
ATOM 690 C C . VAL A 1 105 ? -4.686 0.262 -4.774 1.00 98.12 105 VAL A C 1
ATOM 692 O O . VAL A 1 105 ? -4.978 -0.329 -5.819 1.00 98.12 105 VAL A O 1
ATOM 695 N N . ASP A 1 106 ? -5.514 0.317 -3.732 1.00 97.31 106 ASP A N 1
ATOM 696 C CA . ASP A 1 106 ? -6.918 -0.100 -3.785 1.00 97.31 106 ASP A CA 1
ATOM 697 C C . ASP A 1 106 ? -7.810 0.983 -4.422 1.00 97.31 106 ASP A C 1
ATOM 699 O O . ASP A 1 106 ? -7.328 2.028 -4.868 1.00 97.31 106 ASP A O 1
ATOM 703 N N . ALA A 1 107 ? -9.120 0.729 -4.485 1.00 95.50 107 ALA A N 1
ATOM 704 C CA . ALA A 1 107 ? -10.091 1.641 -5.096 1.00 95.50 107 ALA A CA 1
ATOM 705 C C . ALA A 1 107 ? -10.211 3.004 -4.381 1.00 95.50 107 ALA A C 1
ATOM 707 O O . ALA A 1 107 ? -10.749 3.950 -4.953 1.00 95.50 107 ALA A O 1
ATOM 708 N N . TYR A 1 108 ? -9.709 3.112 -3.150 1.00 93.62 108 TYR A N 1
ATOM 709 C CA . TYR A 1 108 ? -9.720 4.327 -2.338 1.00 93.62 108 TYR A CA 1
ATOM 710 C C . TYR A 1 108 ? -8.345 5.009 -2.281 1.00 93.62 108 TYR A C 1
ATOM 712 O O . TYR A 1 108 ? -8.183 6.014 -1.591 1.00 93.62 108 TYR A O 1
ATOM 720 N N . GLY A 1 109 ? -7.354 4.497 -3.019 1.00 94.19 109 GLY A N 1
ATOM 721 C CA . GLY A 1 109 ? -5.996 5.035 -3.046 1.00 94.19 109 GLY A CA 1
ATOM 722 C C . GLY A 1 109 ? -5.108 4.560 -1.892 1.00 94.19 109 GLY A C 1
ATOM 723 O O . GLY A 1 109 ? -3.991 5.066 -1.744 1.00 94.19 109 GLY A O 1
ATOM 724 N N . ASN A 1 110 ? -5.555 3.594 -1.083 1.00 95.56 110 ASN A N 1
ATOM 725 C CA . ASN A 1 110 ? -4.730 3.038 -0.015 1.00 95.56 110 ASN A CA 1
ATOM 726 C C . ASN A 1 110 ? -3.620 2.166 -0.601 1.00 95.56 110 ASN A C 1
ATOM 728 O O . ASN A 1 110 ? -3.883 1.392 -1.523 1.00 95.56 110 ASN A O 1
ATOM 732 N N . PRO A 1 111 ? -2.393 2.229 -0.061 1.00 96.88 111 PRO A N 1
ATOM 733 C CA . PRO A 1 111 ? -1.306 1.376 -0.515 1.00 96.88 111 PRO A CA 1
ATOM 734 C C . PRO A 1 111 ? -1.591 -0.101 -0.236 1.00 96.88 111 PRO A C 1
ATOM 736 O O . PRO A 1 111 ? -1.928 -0.463 0.890 1.00 96.88 111 PRO A O 1
ATOM 739 N N . VAL A 1 112 ? -1.380 -0.957 -1.240 1.00 98.19 112 VAL A N 1
ATOM 740 C CA . VAL A 1 112 ? -1.570 -2.408 -1.104 1.00 98.19 112 VAL A CA 1
ATOM 741 C C . VAL A 1 112 ? -0.221 -3.137 -1.186 1.00 98.19 112 VAL A C 1
ATOM 743 O O . VAL A 1 112 ? 0.396 -3.149 -2.262 1.00 98.19 112 VAL A O 1
ATOM 746 N N . PRO A 1 113 ? 0.260 -3.745 -0.084 1.00 97.94 113 PRO A N 1
ATOM 747 C CA . PRO A 1 113 ? 1.475 -4.558 -0.078 1.00 97.94 113 PRO A CA 1
ATOM 748 C C . PRO A 1 113 ? 1.263 -5.923 -0.740 1.00 97.94 113 PRO A C 1
ATOM 750 O O . PRO A 1 113 ? 0.138 -6.402 -0.863 1.00 97.94 113 PRO A O 1
ATOM 753 N N . GLY A 1 114 ? 2.355 -6.584 -1.128 1.00 98.06 114 GLY A N 1
ATOM 754 C CA . GLY A 1 114 ? 2.320 -7.967 -1.613 1.00 98.06 114 GLY A CA 1
ATOM 755 C C . GLY A 1 114 ? 1.892 -8.137 -3.075 1.00 98.06 114 GLY A C 1
ATOM 756 O O . GLY A 1 114 ? 1.772 -9.265 -3.545 1.00 98.06 114 GLY A O 1
ATOM 757 N N . VAL A 1 115 ? 1.696 -7.048 -3.821 1.00 98.62 115 VAL A N 1
ATOM 758 C CA . VAL A 1 115 ? 1.302 -7.094 -5.233 1.00 98.62 115 VAL A CA 1
ATOM 759 C C . VAL A 1 115 ? 2.526 -7.302 -6.111 1.00 98.62 115 VAL A C 1
ATOM 761 O O . VAL A 1 115 ? 3.444 -6.481 -6.124 1.00 98.62 115 VAL A O 1
ATOM 764 N N . THR A 1 116 ? 2.532 -8.395 -6.872 1.00 98.69 116 THR A N 1
ATOM 765 C CA . THR A 1 116 ? 3.572 -8.672 -7.865 1.00 98.69 116 THR A CA 1
ATOM 766 C C . THR A 1 116 ? 3.397 -7.781 -9.090 1.00 98.69 116 THR A C 1
ATOM 768 O O . THR A 1 116 ? 2.335 -7.751 -9.716 1.00 98.69 116 THR A O 1
ATOM 771 N N . VAL A 1 117 ? 4.468 -7.087 -9.456 1.00 98.81 117 VAL A N 1
ATOM 772 C CA . VAL A 1 117 ? 4.588 -6.259 -10.653 1.00 98.81 117 VAL A CA 1
ATOM 773 C C . VAL A 1 117 ? 5.573 -6.917 -11.606 1.00 98.81 117 VAL A C 1
ATOM 775 O O . VAL A 1 117 ? 6.699 -7.228 -11.225 1.00 98.81 117 VAL A O 1
ATOM 778 N N . ASN A 1 118 ? 5.145 -7.104 -12.850 1.00 98.81 118 ASN A N 1
ATOM 779 C CA . ASN A 1 118 ? 5.969 -7.577 -13.953 1.00 98.81 118 ASN A CA 1
ATOM 780 C C . ASN A 1 118 ? 6.505 -6.380 -14.737 1.00 98.81 118 ASN A C 1
ATOM 782 O O . ASN A 1 118 ? 5.741 -5.482 -15.111 1.00 98.81 118 ASN A O 1
ATOM 786 N N . TRP A 1 119 ? 7.803 -6.407 -15.008 1.00 98.69 119 TRP A N 1
ATOM 787 C CA . TRP A 1 119 ? 8.557 -5.345 -15.653 1.00 98.69 119 TRP A CA 1
ATOM 788 C C . TRP A 1 119 ? 9.082 -5.816 -17.005 1.00 98.69 119 TRP A C 1
ATOM 790 O O . TRP A 1 119 ? 9.613 -6.919 -17.132 1.00 98.69 119 TRP A O 1
ATOM 800 N N . ALA A 1 120 ? 8.962 -4.961 -18.013 1.00 98.31 120 ALA A N 1
ATOM 801 C CA . ALA A 1 120 ? 9.508 -5.194 -19.342 1.00 98.31 120 ALA A CA 1
ATOM 802 C C . ALA A 1 120 ? 10.110 -3.906 -19.904 1.00 98.31 120 ALA A C 1
ATOM 804 O O . ALA A 1 120 ? 9.622 -2.814 -19.618 1.00 98.31 120 ALA A O 1
ATOM 805 N N . VAL A 1 121 ? 11.153 -4.033 -20.721 1.00 97.50 121 VAL A N 1
ATOM 806 C CA . VAL A 1 121 ? 11.731 -2.907 -21.468 1.00 97.50 121 VAL A CA 1
ATOM 807 C C . VAL A 1 121 ? 11.070 -2.767 -22.834 1.00 97.50 121 VAL A C 1
ATOM 809 O O . VAL A 1 121 ? 10.612 -3.753 -23.413 1.00 97.50 121 VAL A O 1
ATOM 812 N N . GLY A 1 122 ? 11.001 -1.537 -23.340 1.00 92.81 122 GLY A N 1
ATOM 813 C CA . GLY A 1 122 ? 10.568 -1.263 -24.709 1.00 92.81 122 GLY A CA 1
ATOM 814 C C . GLY A 1 122 ? 11.688 -1.408 -25.744 1.00 92.81 122 GLY A C 1
ATOM 815 O O . GLY A 1 122 ? 12.744 -1.974 -25.478 1.00 92.81 122 GLY A O 1
ATOM 816 N N . ALA A 1 123 ? 11.456 -0.863 -26.943 1.00 79.88 123 ALA A N 1
ATOM 817 C CA . ALA A 1 123 ? 12.269 -1.130 -28.135 1.00 79.88 123 ALA A CA 1
ATOM 818 C C . ALA A 1 123 ? 13.743 -0.687 -28.046 1.00 79.88 123 ALA A C 1
ATOM 820 O O . ALA A 1 123 ? 14.605 -1.379 -28.578 1.00 79.88 123 ALA A O 1
ATOM 821 N N . ASN A 1 124 ? 14.051 0.414 -27.346 1.00 85.19 124 ASN A N 1
ATOM 822 C CA . ASN A 1 124 ? 15.443 0.848 -27.130 1.00 85.19 124 ASN A CA 1
ATOM 823 C C . ASN A 1 124 ? 16.187 -0.010 -26.086 1.00 85.19 124 ASN A C 1
ATOM 825 O O . ASN A 1 124 ? 17.389 0.153 -25.893 1.00 85.19 124 ASN A O 1
ATOM 829 N N . GLY A 1 125 ? 15.495 -0.961 -25.449 1.00 87.19 125 GLY A N 1
ATOM 830 C CA . GLY A 1 125 ? 16.095 -1.980 -24.601 1.00 87.19 125 GLY A CA 1
ATOM 831 C C . GLY A 1 125 ? 16.559 -1.449 -23.249 1.00 87.19 125 GLY A C 1
ATOM 832 O O . GLY A 1 125 ? 15.796 -0.814 -22.520 1.00 87.19 125 GLY A O 1
ATOM 833 N N . GLY A 1 126 ? 17.809 -1.759 -22.907 1.00 93.56 126 GLY A N 1
ATOM 834 C CA . GLY A 1 126 ? 18.351 -1.653 -21.554 1.00 93.56 126 GLY A CA 1
ATOM 835 C C . GLY A 1 126 ? 18.153 -2.942 -20.755 1.00 93.56 126 GLY A C 1
ATOM 836 O O . GLY A 1 126 ? 17.471 -3.873 -21.188 1.00 93.56 126 GLY A O 1
ATOM 837 N N . THR A 1 127 ? 18.774 -2.998 -19.582 1.00 97.81 127 THR A N 1
ATOM 838 C CA . THR A 1 127 ? 18.763 -4.195 -18.733 1.00 97.81 127 THR A CA 1
ATOM 839 C C . THR A 1 127 ? 18.055 -3.890 -17.428 1.00 97.81 127 THR A C 1
ATOM 841 O O . THR A 1 127 ? 18.440 -2.969 -16.711 1.00 97.81 127 THR A O 1
ATOM 844 N N . LEU A 1 128 ? 17.028 -4.670 -17.100 1.00 98.38 128 LEU A N 1
ATOM 845 C CA . LEU A 1 128 ? 16.364 -4.576 -15.804 1.00 98.38 128 LEU A CA 1
ATOM 846 C C . LEU A 1 128 ? 17.127 -5.380 -14.755 1.00 98.38 128 LEU A C 1
ATOM 848 O O . LEU A 1 128 ? 17.602 -6.480 -15.030 1.00 98.38 128 LEU A O 1
ATOM 852 N N . SER A 1 129 ? 17.168 -4.871 -13.526 1.00 98.62 129 SER A N 1
ATOM 853 C CA . SER A 1 129 ? 17.711 -5.600 -12.375 1.00 98.62 129 SER A CA 1
ATOM 854 C C . SER A 1 129 ? 16.916 -6.868 -12.038 1.00 98.62 129 SER A C 1
ATOM 856 O O . SER A 1 129 ? 17.452 -7.780 -11.418 1.00 98.62 129 SER A O 1
ATOM 858 N N . ALA A 1 130 ? 15.633 -6.907 -12.405 1.00 98.31 130 ALA A N 1
ATOM 859 C CA . ALA A 1 130 ? 14.741 -8.055 -12.278 1.00 98.31 130 ALA A CA 1
ATOM 860 C C . ALA A 1 130 ? 13.550 -7.899 -13.238 1.00 98.31 130 ALA A C 1
ATOM 862 O O . ALA A 1 130 ? 13.164 -6.782 -13.580 1.00 98.31 130 ALA A O 1
ATOM 863 N N . THR A 1 131 ? 12.926 -9.008 -13.634 1.00 98.19 131 THR A N 1
ATOM 864 C CA . THR A 1 131 ? 11.692 -8.998 -14.442 1.00 98.19 131 THR A CA 1
ATOM 865 C C . THR A 1 131 ? 10.428 -8.875 -13.593 1.00 98.19 131 THR A C 1
ATOM 867 O O . THR A 1 131 ? 9.362 -8.566 -14.119 1.00 98.19 131 THR A O 1
ATOM 870 N N . T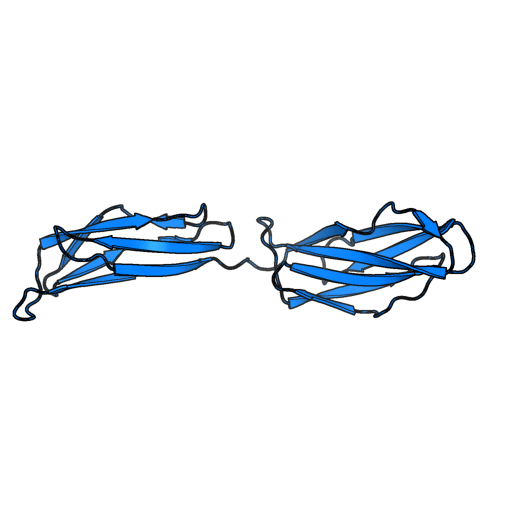HR A 1 132 ? 10.528 -9.070 -12.276 1.00 98.62 132 THR A N 1
ATOM 871 C CA . THR A 1 132 ? 9.414 -8.936 -11.330 1.00 98.62 132 THR A CA 1
ATOM 872 C C . THR A 1 132 ? 9.864 -8.293 -10.024 1.00 98.62 132 THR A C 1
ATOM 874 O O . THR A 1 132 ? 10.985 -8.531 -9.576 1.00 98.62 132 THR A O 1
ATOM 877 N N . SER A 1 133 ? 8.980 -7.547 -9.366 1.00 98.75 133 SER A N 1
ATOM 878 C CA . SER A 1 133 ? 9.141 -7.162 -7.958 1.00 98.75 133 SER A CA 1
ATOM 879 C C . SER A 1 133 ? 7.796 -7.116 -7.236 1.00 98.75 133 SER A C 1
ATOM 881 O O . SER A 1 133 ? 6.748 -7.085 -7.875 1.00 98.75 133 SER A O 1
ATOM 883 N N . THR A 1 134 ? 7.816 -7.151 -5.906 1.00 98.69 134 THR A N 1
ATOM 884 C CA . THR A 1 134 ? 6.607 -7.163 -5.069 1.00 98.69 134 THR A CA 1
ATOM 885 C C . THR A 1 134 ? 6.485 -5.843 -4.319 1.00 98.69 134 THR A C 1
ATOM 887 O O . THR A 1 134 ? 7.496 -5.320 -3.846 1.00 98.69 134 THR A O 1
ATOM 890 N N . SER A 1 135 ? 5.269 -5.300 -4.209 1.00 98.56 135 SER A N 1
ATOM 891 C CA . SER A 1 135 ? 5.033 -4.067 -3.458 1.00 98.56 135 SER A CA 1
ATOM 892 C C . SER A 1 135 ? 5.300 -4.237 -1.958 1.00 98.56 135 SER A C 1
ATOM 894 O O . SER A 1 135 ? 4.890 -5.225 -1.345 1.00 98.56 135 SER A O 1
ATOM 896 N N . ASP A 1 136 ? 5.989 -3.264 -1.361 1.00 98.31 136 ASP A N 1
ATOM 897 C CA . ASP A 1 136 ? 6.272 -3.216 0.078 1.00 98.31 136 ASP A CA 1
ATOM 898 C C . ASP A 1 136 ? 5.082 -2.682 0.905 1.00 98.31 136 ASP A C 1
ATOM 900 O O . ASP A 1 136 ? 3.994 -2.453 0.379 1.00 98.31 136 ASP A O 1
ATOM 904 N N . ALA A 1 137 ? 5.279 -2.468 2.213 1.00 95.56 137 ALA A N 1
ATOM 905 C CA . ALA A 1 137 ? 4.254 -1.953 3.131 1.00 95.56 137 ALA A CA 1
ATOM 906 C C . ALA A 1 137 ? 3.682 -0.576 2.732 1.00 95.56 137 ALA A C 1
ATOM 908 O O . ALA A 1 137 ? 2.559 -0.248 3.106 1.00 95.56 137 ALA A O 1
ATOM 909 N N . ALA A 1 138 ? 4.424 0.222 1.957 1.00 96.50 138 ALA A N 1
ATOM 910 C CA . ALA A 1 138 ? 3.957 1.496 1.411 1.00 96.50 138 ALA A CA 1
ATOM 911 C C . ALA A 1 138 ? 3.279 1.339 0.035 1.00 96.50 138 ALA A C 1
ATOM 913 O O . ALA A 1 138 ? 2.900 2.334 -0.597 1.00 96.50 138 ALA A O 1
ATOM 914 N N . GLY A 1 139 ? 3.109 0.098 -0.428 1.00 98.19 139 GLY A N 1
ATOM 915 C CA . GLY A 1 139 ? 2.585 -0.253 -1.738 1.00 98.19 139 GLY A CA 1
ATOM 916 C C . GLY A 1 139 ? 3.609 -0.078 -2.858 1.00 98.19 139 GLY A C 1
ATOM 917 O O . GLY A 1 139 ? 3.219 -0.137 -4.019 1.00 98.19 139 GLY A O 1
ATOM 918 N N . LEU A 1 140 ? 4.896 0.145 -2.566 1.00 98.81 140 LEU A N 1
ATOM 919 C CA . LEU A 1 140 ? 5.887 0.488 -3.587 1.00 98.81 140 LEU A CA 1
ATOM 920 C C . LEU A 1 140 ? 6.571 -0.755 -4.153 1.00 98.81 140 LEU A C 1
ATOM 922 O O . LEU A 1 140 ? 7.197 -1.518 -3.421 1.00 98.81 140 LEU A O 1
ATOM 926 N N . ALA A 1 141 ? 6.501 -0.921 -5.472 1.00 98.81 141 ALA A N 1
ATOM 927 C CA . ALA A 1 141 ? 7.285 -1.893 -6.225 1.00 98.81 141 ALA A CA 1
ATOM 928 C C . ALA A 1 141 ? 8.274 -1.145 -7.124 1.00 98.81 141 ALA A C 1
ATOM 930 O O . ALA A 1 141 ? 7.923 -0.155 -7.769 1.00 98.81 141 ALA A O 1
ATOM 931 N N . ARG A 1 142 ? 9.522 -1.614 -7.162 1.00 98.69 142 ARG A N 1
ATOM 932 C CA . ARG A 1 142 ? 10.636 -0.916 -7.818 1.00 98.69 142 ARG A CA 1
ATOM 933 C C . ARG A 1 142 ? 11.450 -1.847 -8.707 1.00 98.69 142 ARG A C 1
ATOM 935 O O . ARG A 1 142 ? 11.557 -3.038 -8.411 1.00 98.69 142 ARG A O 1
ATOM 942 N N . VAL A 1 143 ? 12.038 -1.293 -9.760 1.00 98.75 143 VAL A N 1
ATOM 943 C CA . VAL A 1 143 ? 13.033 -1.952 -10.614 1.00 98.75 143 VAL A CA 1
ATOM 944 C C . VAL A 1 143 ? 14.079 -0.928 -11.044 1.00 98.75 143 VAL A C 1
ATOM 946 O O . VAL A 1 143 ? 13.759 0.248 -11.214 1.00 98.75 143 VAL A O 1
ATOM 949 N N . THR A 1 144 ? 15.325 -1.354 -11.224 1.00 98.62 144 THR A N 1
ATOM 950 C CA . THR A 1 144 ? 16.358 -0.508 -11.829 1.00 98.62 144 THR A CA 1
ATOM 951 C C . THR A 1 144 ? 16.503 -0.877 -13.298 1.00 98.62 144 THR A C 1
ATOM 953 O O . THR A 1 144 ? 16.729 -2.043 -13.613 1.00 98.62 144 THR A O 1
ATOM 956 N N . LEU A 1 145 ? 16.389 0.111 -14.183 1.00 98.25 145 LEU A N 1
ATOM 957 C CA . LEU A 1 145 ? 16.773 0.015 -15.586 1.00 98.25 145 LEU A CA 1
ATOM 958 C C . LEU A 1 145 ? 18.195 0.550 -15.751 1.00 98.25 145 LEU A C 1
ATOM 960 O O . LEU A 1 145 ? 18.433 1.735 -15.539 1.00 98.25 145 LEU A O 1
ATOM 964 N N . THR A 1 146 ? 19.121 -0.291 -16.191 1.00 98.12 146 THR A N 1
ATOM 965 C CA . THR A 1 146 ? 20.413 0.158 -16.716 1.00 98.12 146 THR A CA 1
ATOM 966 C C . THR A 1 146 ? 20.243 0.538 -18.182 1.00 98.12 146 THR A C 1
ATOM 968 O O . THR A 1 146 ? 19.895 -0.310 -19.009 1.00 98.12 146 THR A O 1
ATOM 971 N N . LEU A 1 147 ? 20.465 1.817 -18.491 1.00 97.25 147 LEU A N 1
ATOM 972 C CA . LEU A 1 147 ? 20.384 2.355 -19.847 1.00 97.25 147 LEU A CA 1
ATOM 973 C C . LEU A 1 147 ? 21.467 1.746 -20.745 1.00 97.25 147 LEU A C 1
ATOM 975 O O . LEU A 1 147 ? 22.535 1.349 -20.280 1.00 97.25 147 LEU A O 1
ATOM 979 N N . GLY A 1 148 ? 21.198 1.691 -22.048 1.00 95.69 148 GLY A N 1
ATOM 980 C CA . GLY A 1 148 ? 22.201 1.314 -23.042 1.00 95.69 148 GLY A CA 1
ATOM 981 C C . GLY A 1 148 ? 23.243 2.414 -23.267 1.00 95.69 148 GLY A C 1
ATOM 982 O O . GLY A 1 148 ? 23.240 3.458 -22.616 1.00 95.69 148 GLY A O 1
ATOM 983 N N . THR A 1 149 ? 24.140 2.183 -24.225 1.00 95.75 149 THR A N 1
ATOM 984 C CA . THR A 1 149 ? 25.204 3.126 -24.617 1.00 95.75 149 THR A CA 1
ATOM 985 C C . THR A 1 149 ? 24.765 4.149 -25.668 1.00 95.75 149 THR A C 1
ATOM 987 O O . THR A 1 149 ? 25.548 5.015 -26.043 1.00 95.75 149 THR A O 1
ATOM 990 N N . THR A 1 150 ? 23.532 4.044 -26.170 1.00 95.12 150 THR A N 1
ATOM 991 C CA . THR A 1 150 ? 22.999 4.925 -27.218 1.00 95.12 150 THR A CA 1
ATOM 992 C C . THR A 1 150 ? 22.042 5.947 -26.605 1.00 95.12 150 THR A C 1
ATOM 994 O O . THR A 1 150 ? 21.098 5.523 -25.927 1.00 95.12 150 THR A O 1
ATOM 997 N N . PRO A 1 151 ? 22.240 7.258 -26.840 1.00 96.38 151 PRO A N 1
ATOM 998 C CA . PRO A 1 151 ? 21.279 8.286 -26.455 1.00 96.38 151 PRO A CA 1
ATOM 999 C C . PRO A 1 151 ? 19.900 8.054 -27.082 1.00 96.38 151 PRO A C 1
ATOM 1001 O O . PRO A 1 151 ? 19.787 7.557 -28.202 1.00 96.38 151 PRO A O 1
ATOM 1004 N N . GLY A 1 152 ? 18.839 8.427 -26.370 1.00 96.38 152 GLY A N 1
ATOM 1005 C CA . GLY A 1 152 ? 17.461 8.229 -26.819 1.00 96.38 152 GLY A CA 1
ATOM 1006 C C . GLY A 1 152 ? 16.503 7.867 -25.690 1.00 96.38 152 GLY A C 1
ATOM 1007 O O . GLY A 1 152 ? 16.880 7.803 -24.524 1.00 96.38 152 GLY A O 1
ATOM 1008 N N . VAL A 1 153 ? 15.235 7.636 -26.031 1.00 96.81 153 VAL A N 1
ATOM 1009 C CA . VAL A 1 153 ? 14.187 7.353 -25.038 1.00 96.81 153 VAL A CA 1
ATOM 1010 C C . VAL A 1 153 ? 14.105 5.859 -24.743 1.00 96.81 153 VAL A C 1
ATOM 1012 O O . VAL A 1 153 ? 13.722 5.068 -25.600 1.00 96.81 153 VAL A O 1
ATOM 1015 N N . TYR A 1 154 ? 14.402 5.470 -23.515 1.00 97.75 154 TYR A N 1
ATOM 1016 C CA . TYR A 1 154 ? 14.207 4.124 -22.995 1.00 97.75 154 TYR A CA 1
ATOM 1017 C C . TYR A 1 154 ? 12.869 4.061 -22.272 1.00 97.75 154 TYR A C 1
ATOM 1019 O O . TYR A 1 154 ? 12.484 5.006 -21.586 1.00 97.75 154 TYR A O 1
ATOM 1027 N N . THR A 1 155 ? 12.148 2.950 -22.418 1.00 97.56 155 THR A N 1
ATOM 1028 C CA . THR A 1 155 ? 10.856 2.776 -21.747 1.00 97.56 155 THR A CA 1
ATOM 1029 C C . THR A 1 155 ? 10.834 1.534 -20.876 1.00 97.56 155 THR A C 1
ATOM 1031 O O . THR A 1 155 ? 11.371 0.491 -21.251 1.00 97.56 155 THR A O 1
ATOM 1034 N N . VAL A 1 156 ? 10.185 1.651 -19.717 1.00 98.31 156 VAL A N 1
ATOM 1035 C CA . VAL A 1 156 ? 9.897 0.532 -18.813 1.00 98.31 156 VAL A CA 1
ATOM 1036 C C . VAL A 1 156 ? 8.389 0.405 -18.675 1.00 98.31 156 VAL A C 1
ATOM 1038 O O . VAL A 1 156 ? 7.704 1.367 -18.336 1.00 98.31 156 VAL A O 1
ATOM 1041 N N . ARG A 1 157 ? 7.865 -0.791 -18.919 1.00 98.25 157 ARG A N 1
ATOM 1042 C CA . ARG A 1 157 ? 6.458 -1.143 -18.751 1.00 98.25 157 ARG A CA 1
ATOM 1043 C C . ARG A 1 157 ? 6.274 -1.962 -17.483 1.00 98.25 157 ARG A C 1
ATOM 104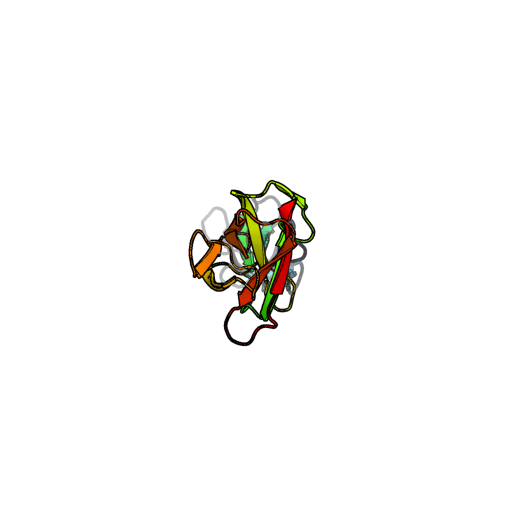5 O O . ARG A 1 157 ? 6.870 -3.026 -17.354 1.00 98.25 157 ARG A O 1
ATOM 1052 N N . ALA A 1 158 ? 5.408 -1.487 -16.596 1.00 98.62 158 ALA A N 1
ATOM 1053 C CA . ALA A 1 158 ? 4.967 -2.175 -15.391 1.00 98.62 158 ALA A CA 1
ATOM 1054 C C . ALA A 1 158 ? 3.540 -2.709 -15.574 1.00 98.62 158 ALA A C 1
ATOM 1056 O O . ALA A 1 158 ? 2.654 -1.990 -16.044 1.00 98.62 158 ALA A O 1
ATOM 1057 N N . THR A 1 159 ? 3.306 -3.964 -15.195 1.00 98.62 159 THR A N 1
ATOM 1058 C CA . THR A 1 159 ? 1.996 -4.629 -15.295 1.00 98.62 159 THR A CA 1
ATOM 1059 C C . THR A 1 159 ? 1.718 -5.501 -14.081 1.00 98.62 159 THR A C 1
ATOM 1061 O O . THR A 1 159 ? 2.630 -6.095 -13.515 1.00 98.62 159 THR A O 1
ATOM 1064 N N . SER A 1 160 ? 0.450 -5.621 -13.697 1.00 98.31 160 SER A N 1
ATOM 1065 C CA . SER A 1 160 ? 0.007 -6.563 -12.670 1.00 98.31 160 SER A CA 1
ATOM 1066 C C . SER A 1 160 ? -1.433 -6.977 -12.964 1.00 98.31 160 SER A C 1
ATOM 1068 O O . SER A 1 160 ? -2.299 -6.115 -13.112 1.00 98.31 160 SER A O 1
ATOM 1070 N N . GLY A 1 161 ? -1.671 -8.283 -13.125 1.00 95.19 161 GLY A N 1
ATOM 1071 C CA . GLY A 1 161 ? -2.985 -8.829 -13.473 1.00 95.19 161 GLY A CA 1
ATOM 1072 C C . GLY A 1 161 ? -3.639 -8.110 -14.660 1.00 95.19 161 GLY A C 1
ATOM 1073 O O . GLY A 1 161 ? -3.056 -8.013 -15.739 1.00 95.19 161 GLY A O 1
ATOM 1074 N N . THR A 1 162 ? -4.850 -7.597 -14.435 1.00 95.25 162 THR A N 1
ATOM 1075 C CA . THR A 1 162 ? -5.667 -6.873 -15.424 1.00 95.25 162 THR A CA 1
ATOM 1076 C C . THR A 1 162 ? -5.596 -5.350 -15.282 1.00 95.25 162 THR A C 1
ATOM 1078 O O . THR A 1 162 ? -6.379 -4.646 -15.918 1.00 95.25 162 THR A O 1
ATOM 1081 N N . PHE A 1 163 ? -4.709 -4.816 -14.437 1.00 97.81 163 PHE A N 1
ATOM 1082 C CA . PHE A 1 163 ? -4.588 -3.370 -14.252 1.00 97.81 163 PHE A CA 1
ATOM 1083 C C . PHE A 1 163 ? -4.069 -2.697 -15.525 1.00 97.81 163 PHE A C 1
ATOM 1085 O O . PHE A 1 163 ? -3.318 -3.291 -16.306 1.00 97.81 163 PHE A O 1
ATOM 1092 N N . ALA A 1 164 ? -4.431 -1.426 -15.714 1.00 97.94 164 ALA A N 1
ATOM 1093 C CA . ALA A 1 164 ? -3.862 -0.625 -16.788 1.00 97.94 164 ALA A CA 1
ATOM 1094 C C . ALA A 1 164 ? -2.322 -0.577 -16.653 1.00 97.94 164 ALA A C 1
ATOM 1096 O O . ALA A 1 164 ? -1.811 -0.357 -15.550 1.00 97.94 164 ALA A O 1
ATOM 1097 N N . PRO A 1 165 ? -1.563 -0.797 -17.744 1.00 97.75 165 PRO A N 1
ATOM 1098 C CA . PRO A 1 165 ? -0.108 -0.777 -17.691 1.00 97.75 165 PRO A CA 1
ATOM 1099 C C . PRO A 1 165 ? 0.413 0.632 -17.389 1.00 97.75 165 PRO A C 1
ATOM 1101 O O . PRO A 1 165 ? -0.057 1.611 -17.968 1.00 97.75 165 PRO A O 1
ATOM 1104 N N . VAL A 1 166 ? 1.448 0.723 -16.554 1.00 98.38 166 VAL A N 1
ATOM 1105 C CA . VAL A 1 166 ? 2.179 1.976 -16.317 1.00 98.38 166 VAL A CA 1
ATOM 1106 C C . VAL A 1 166 ? 3.445 1.972 -17.162 1.00 98.38 166 VAL A C 1
ATOM 1108 O O . VAL A 1 166 ? 4.218 1.016 -17.119 1.00 98.38 166 VAL A O 1
ATOM 1111 N N . ILE A 1 167 ? 3.662 3.041 -17.927 1.00 97.81 167 ILE A N 1
ATOM 1112 C CA . ILE A 1 167 ? 4.846 3.211 -18.775 1.00 97.81 167 ILE A CA 1
ATOM 1113 C C . ILE A 1 167 ? 5.701 4.352 -18.232 1.00 97.81 167 ILE A C 1
ATOM 1115 O O . ILE A 1 167 ? 5.192 5.455 -18.019 1.00 97.81 167 ILE A O 1
ATOM 1119 N N . PHE A 1 168 ? 6.984 4.075 -18.026 1.00 98.19 168 PHE A N 1
ATOM 1120 C CA . PHE A 1 168 ? 8.027 5.054 -17.735 1.00 98.19 168 PHE A CA 1
ATOM 1121 C C . PHE A 1 168 ? 8.802 5.368 -19.008 1.00 98.19 168 PHE A C 1
ATOM 1123 O O . PHE A 1 168 ? 9.094 4.449 -19.773 1.00 98.19 168 PHE A O 1
ATOM 1130 N N . SER A 1 169 ? 9.179 6.629 -19.186 1.00 97.12 169 SER A N 1
ATOM 1131 C CA . SER A 1 169 ? 10.069 7.111 -20.239 1.00 97.12 169 SER A CA 1
ATOM 1132 C C . SER A 1 169 ? 11.293 7.769 -19.608 1.00 97.12 169 SER A C 1
ATOM 1134 O O . SER A 1 169 ? 11.157 8.724 -18.848 1.00 97.12 169 SER A O 1
ATOM 1136 N N . ILE A 1 170 ? 12.487 7.273 -19.926 1.00 97.38 170 ILE A N 1
ATOM 1137 C CA . ILE A 1 170 ? 13.774 7.794 -19.456 1.00 97.38 170 ILE A CA 1
ATOM 1138 C C . ILE A 1 170 ? 14.604 8.199 -20.672 1.00 97.38 170 ILE A C 1
ATOM 1140 O O . ILE A 1 170 ? 14.802 7.397 -21.580 1.00 97.38 170 ILE A O 1
ATOM 1144 N N . THR A 1 171 ? 15.102 9.430 -20.700 1.00 97.44 171 THR A N 1
ATOM 1145 C CA . THR A 1 171 ? 15.939 9.929 -21.796 1.00 97.44 171 THR A CA 1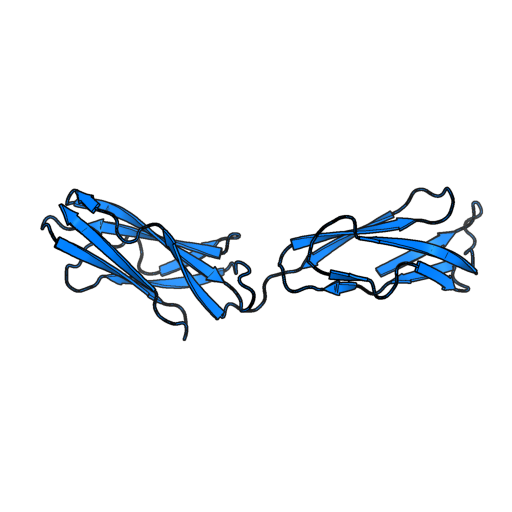
ATOM 1146 C C . THR A 1 171 ? 17.410 9.700 -21.466 1.00 97.44 171 THR A C 1
ATOM 1148 O O . THR A 1 171 ? 17.944 10.307 -20.541 1.00 97.44 171 THR A O 1
ATOM 1151 N N . ALA A 1 172 ? 18.079 8.839 -22.227 1.00 97.00 172 ALA A N 1
ATOM 1152 C CA . ALA A 1 172 ? 19.528 8.718 -22.188 1.00 97.00 172 ALA A CA 1
ATOM 1153 C C . ALA A 1 172 ? 20.165 9.864 -22.986 1.00 97.00 172 ALA A C 1
ATOM 1155 O O . ALA A 1 172 ? 19.784 10.084 -24.142 1.00 97.00 172 ALA A O 1
ATOM 1156 N N . ILE A 1 173 ? 21.120 10.563 -22.374 1.00 96.06 173 ILE A N 1
ATOM 1157 C CA . ILE A 1 173 ? 21.917 11.643 -22.976 1.00 96.06 173 ILE A CA 1
ATOM 1158 C C . ILE A 1 173 ? 23.412 11.338 -22.937 1.00 96.06 173 ILE A C 1
ATOM 1160 O O . ILE A 1 173 ? 23.838 10.515 -22.090 1.00 96.06 173 ILE A O 1
#